Protein AF-G2I7G6-F1 (afdb_monomer_lite)

pLDDT: mean 91.58, std 6.06, range [53.94, 98.31]

Foldseek 3Di:
DWDFLFWFAAQNFTKGWTQDPVLAQTWIQPVSLVVSLVDDPVVVVVVVCCCVPRDCVVQWDWDADPVGTTITHDPVVVVVVLVVCVVVVHPSPSRVVRVVVRSVSSLCSVCVPPDPVVSVVSVVVNVCVVVVVPD

Secondary structure (DSSP, 8-state):
-PPPSEEEEETTEEEEEE--TTS-SPEEEHHHHHHHTT--HHHHHHHHHHHHHSTTTTT-EEEEETTEEEEEE-HHHHHHHHHHHHHTT---HHHHHHHHHHHHHHHHHHHTTS-HHHHHHHHHHHHHHHTT---

Organism: Komagataeibacter medellinensis (strain NBRC 3288 / BCRC 11682 / LMG 1693 / Kondo 51) (NCBI:txid634177)

Sequence (135 aa):
MQTPLYTGHVNGRPLRYFRADDGGLPRHAFLDLLDAAALPEDAKLMFLRMVRNGQWKDDTQVVPTPTGPVVTAPHFMAQGFIGVLGELGMNNDLIDRAYTEGLTSACDALMGDLPPQARFEAIISMGRKHLGVDQ

Radius of gyration: 14.85 Å; chains: 1; bounding box: 36×29×37 Å

Structure (mmCIF, N/CA/C/O backbone):
data_AF-G2I7G6-F1
#
_entry.id   AF-G2I7G6-F1
#
loop_
_atom_site.group_PDB
_atom_site.id
_atom_site.type_symbol
_atom_site.label_atom_id
_atom_site.label_alt_id
_atom_site.label_comp_id
_atom_site.label_asym_id
_atom_site.label_entity_id
_atom_site.label_seq_id
_atom_site.pdbx_PDB_ins_code
_atom_site.Cartn_x
_atom_site.Cartn_y
_atom_site.Cartn_z
_atom_site.occupancy
_atom_site.B_iso_or_equiv
_atom_site.auth_seq_id
_atom_site.auth_comp_id
_atom_site.auth_asym_id
_atom_site.auth_atom_id
_atom_site.pdbx_PDB_model_num
ATOM 1 N N . MET A 1 1 ? -9.777 -6.669 -15.431 1.00 81.00 1 MET A N 1
ATOM 2 C CA . MET A 1 1 ? -9.966 -7.298 -14.107 1.00 81.00 1 MET A CA 1
ATOM 3 C C . MET A 1 1 ? -8.588 -7.656 -13.584 1.00 81.00 1 MET A C 1
ATOM 5 O O . MET A 1 1 ? -7.842 -8.272 -14.334 1.00 81.00 1 MET A O 1
ATOM 9 N N . GLN A 1 2 ? -8.220 -7.203 -12.388 1.00 91.81 2 GLN A N 1
ATOM 10 C CA . GLN A 1 2 ? -6.903 -7.458 -11.800 1.00 91.81 2 GLN A CA 1
ATOM 11 C C . GLN A 1 2 ? -6.966 -8.627 -10.808 1.00 91.81 2 GLN A C 1
ATOM 13 O O . GLN A 1 2 ? -7.948 -8.785 -10.078 1.00 91.81 2 GLN A O 1
ATOM 18 N N . THR A 1 3 ? -5.903 -9.428 -10.771 1.00 94.88 3 THR A N 1
ATOM 19 C CA . THR A 1 3 ? -5.621 -10.395 -9.703 1.00 94.88 3 THR A CA 1
ATOM 20 C C . THR A 1 3 ? -4.522 -9.837 -8.797 1.00 94.88 3 THR A C 1
ATOM 22 O O . THR A 1 3 ? -3.673 -9.087 -9.289 1.00 94.88 3 THR A O 1
ATOM 25 N N . PRO A 1 4 ? -4.499 -10.180 -7.497 1.00 97.00 4 PRO A N 1
ATOM 26 C CA . PRO A 1 4 ? -3.386 -9.803 -6.636 1.00 97.00 4 PRO A CA 1
ATOM 27 C C . PRO A 1 4 ? -2.055 -10.327 -7.194 1.00 97.00 4 PRO A C 1
ATOM 29 O O . PRO A 1 4 ? -1.987 -11.469 -7.645 1.00 97.00 4 PRO A O 1
ATOM 32 N N . LEU A 1 5 ? -1.005 -9.504 -7.138 1.00 96.88 5 LEU A N 1
ATOM 33 C CA . LEU A 1 5 ? 0.381 -9.927 -7.373 1.00 96.88 5 LEU A CA 1
ATOM 34 C C . LEU A 1 5 ? 0.826 -10.920 -6.297 1.00 96.88 5 LEU A C 1
ATOM 36 O O . LEU A 1 5 ? 1.534 -11.882 -6.570 1.00 96.88 5 LEU A O 1
ATOM 40 N N . TYR A 1 6 ? 0.401 -10.656 -5.064 1.00 98.06 6 TYR A N 1
ATOM 41 C CA . TYR A 1 6 ? 0.740 -11.429 -3.884 1.00 98.06 6 TYR A CA 1
ATOM 42 C C . TYR A 1 6 ? -0.344 -11.244 -2.817 1.00 98.06 6 TYR A C 1
ATOM 44 O O . TYR A 1 6 ? -1.009 -10.205 -2.767 1.00 98.06 6 TYR A O 1
ATOM 52 N N . THR A 1 7 ? -0.530 -12.247 -1.961 1.00 98.06 7 THR A N 1
ATOM 53 C CA . THR A 1 7 ? -1.366 -12.142 -0.757 1.00 98.06 7 THR A CA 1
ATOM 54 C C . THR A 1 7 ? -0.514 -12.512 0.448 1.00 98.06 7 THR A C 1
ATOM 56 O O . THR A 1 7 ? -0.166 -13.677 0.629 1.00 98.06 7 THR A O 1
ATOM 59 N N . GLY A 1 8 ? -0.158 -11.506 1.244 1.00 97.06 8 GLY A N 1
ATOM 60 C CA . GLY A 1 8 ? 0.564 -11.676 2.502 1.00 97.06 8 GLY A CA 1
ATOM 61 C C . GLY A 1 8 ? -0.385 -11.892 3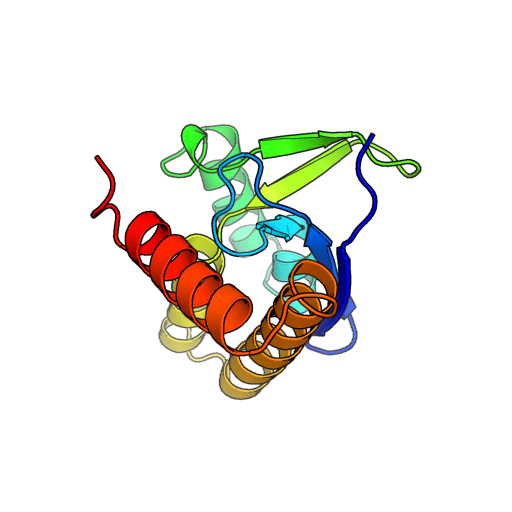.674 1.00 97.06 8 GLY A C 1
ATOM 62 O O . GLY A 1 8 ? -1.604 -11.904 3.503 1.00 97.06 8 GLY A O 1
ATOM 63 N N . HIS A 1 9 ? 0.178 -12.035 4.872 1.00 96.75 9 HIS A N 1
ATOM 64 C CA . HIS A 1 9 ? -0.592 -12.091 6.110 1.00 96.75 9 HIS A CA 1
ATOM 65 C C . HIS A 1 9 ? -0.051 -11.065 7.099 1.00 96.75 9 HIS A C 1
ATOM 67 O O . HIS A 1 9 ? 1.131 -11.087 7.424 1.00 96.75 9 HIS A O 1
ATOM 73 N N . VAL A 1 10 ? -0.925 -10.199 7.600 1.00 94.44 10 VAL A N 1
ATOM 74 C CA . VAL A 1 10 ? -0.615 -9.218 8.641 1.00 94.44 10 VAL A CA 1
ATOM 75 C C . VAL A 1 10 ? -1.516 -9.530 9.824 1.00 94.44 10 VAL A C 1
ATOM 77 O O . VAL A 1 10 ? -2.736 -9.591 9.677 1.00 94.44 10 VAL A O 1
ATOM 80 N N . ASN A 1 11 ? -0.917 -9.803 10.987 1.00 91.00 11 ASN A N 1
ATOM 81 C CA . ASN A 1 11 ? -1.652 -10.187 12.198 1.00 91.00 11 ASN A CA 1
ATOM 82 C C . ASN A 1 11 ? -2.652 -11.349 11.964 1.00 91.00 11 ASN A C 1
ATOM 84 O O . ASN A 1 11 ? -3.804 -11.318 12.396 1.00 91.00 11 ASN A O 1
ATOM 88 N N . GLY A 1 12 ? -2.234 -12.353 11.183 1.00 90.88 12 GLY A N 1
ATOM 89 C CA . GLY A 1 12 ? -3.054 -13.521 10.836 1.00 90.88 12 GLY A CA 1
ATOM 90 C C . GLY A 1 12 ? -4.172 -13.268 9.817 1.00 90.88 12 GLY A C 1
ATOM 91 O O . GLY A 1 12 ? -4.896 -14.204 9.481 1.00 90.88 12 GLY A O 1
ATOM 92 N N . ARG A 1 13 ? -4.321 -12.044 9.297 1.00 95.44 13 ARG A N 1
ATOM 93 C CA . ARG A 1 13 ? -5.323 -11.699 8.280 1.00 95.44 13 ARG A CA 1
ATOM 94 C C . ARG A 1 13 ? -4.691 -11.508 6.904 1.00 95.44 13 ARG A C 1
ATOM 96 O O . ARG A 1 13 ? -3.577 -10.991 6.830 1.00 95.44 13 ARG A O 1
ATOM 103 N N . PRO A 1 14 ? -5.376 -11.914 5.821 1.00 97.06 14 PRO A N 1
ATOM 104 C CA . PRO A 1 14 ? -4.846 -11.760 4.476 1.00 97.06 14 PRO A CA 1
ATOM 105 C C . PRO A 1 14 ? -4.743 -10.280 4.101 1.00 97.06 14 PRO A C 1
ATOM 107 O O . PRO A 1 14 ? -5.668 -9.516 4.360 1.00 97.06 14 PRO A O 1
ATOM 110 N N . LEU A 1 15 ? -3.642 -9.906 3.450 1.00 97.69 15 LEU A N 1
ATOM 111 C CA . LEU A 1 15 ? -3.428 -8.594 2.845 1.00 97.69 15 LEU A CA 1
ATOM 112 C C . LEU A 1 15 ? -3.048 -8.764 1.377 1.00 97.69 15 LEU A C 1
ATOM 114 O O . LEU A 1 15 ? -1.975 -9.278 1.053 1.00 97.69 15 LEU A O 1
ATOM 118 N N . ARG A 1 16 ? -3.947 -8.354 0.480 1.00 98.31 16 ARG A N 1
ATOM 119 C CA . ARG A 1 16 ? -3.742 -8.458 -0.971 1.00 98.31 16 ARG A CA 1
ATOM 120 C C . ARG A 1 16 ? -2.969 -7.260 -1.514 1.00 98.31 16 ARG A C 1
ATOM 122 O O . ARG A 1 16 ? -3.306 -6.116 -1.213 1.00 98.31 16 ARG A O 1
ATOM 129 N N . TYR A 1 17 ? -2.000 -7.528 -2.384 1.00 98.25 17 TYR A N 1
ATOM 130 C CA . TYR A 1 17 ? -1.196 -6.529 -3.088 1.00 98.25 17 TYR A CA 1
ATOM 131 C C . TYR A 1 17 ? -1.472 -6.580 -4.591 1.00 98.25 17 TYR A C 1
ATOM 133 O O . TYR A 1 17 ? -1.593 -7.656 -5.170 1.00 98.25 17 TYR A O 1
ATOM 141 N N . PHE A 1 18 ? -1.552 -5.423 -5.236 1.00 97.75 18 PHE A N 1
ATOM 142 C CA . PHE A 1 18 ? -1.940 -5.233 -6.631 1.00 97.75 18 PHE A CA 1
ATOM 143 C C . PHE A 1 18 ? -0.902 -4.387 -7.365 1.00 97.75 18 PHE A C 1
ATOM 145 O O . PHE A 1 18 ? -0.158 -3.610 -6.764 1.00 97.75 18 PHE A O 1
ATOM 152 N N . ARG A 1 19 ? -0.862 -4.527 -8.690 1.00 95.75 19 ARG A N 1
ATOM 153 C CA . ARG A 1 19 ? -0.020 -3.693 -9.550 1.00 95.75 19 ARG A CA 1
ATOM 154 C C . ARG A 1 19 ? -0.533 -2.250 -9.529 1.00 95.75 19 ARG A C 1
ATOM 156 O O . ARG A 1 19 ? -1.737 -2.033 -9.612 1.00 95.75 19 ARG A O 1
ATOM 163 N N . ALA A 1 20 ? 0.377 -1.285 -9.435 1.00 93.75 20 ALA A N 1
ATOM 164 C CA . ALA A 1 20 ? 0.053 0.120 -9.649 1.00 93.75 20 ALA A CA 1
ATOM 165 C C . ALA A 1 20 ? 0.029 0.440 -11.151 1.00 93.75 20 ALA A C 1
ATOM 167 O O . ALA A 1 20 ? 0.918 0.007 -11.890 1.00 93.75 20 ALA A O 1
ATOM 168 N N . ASP A 1 21 ? -0.971 1.195 -11.603 1.00 89.56 21 ASP A N 1
ATOM 169 C CA . ASP A 1 21 ? -1.140 1.526 -13.026 1.00 89.56 21 ASP A CA 1
ATOM 170 C C . ASP A 1 21 ? -0.059 2.492 -13.544 1.00 89.56 21 ASP A C 1
ATOM 172 O O . ASP A 1 21 ? 0.286 2.472 -14.723 1.00 89.56 21 ASP A O 1
ATOM 176 N N . ASP A 1 22 ? 0.526 3.297 -12.657 1.00 88.25 22 ASP A N 1
ATOM 177 C CA . ASP A 1 22 ? 1.623 4.225 -12.949 1.00 88.25 22 ASP A CA 1
ATOM 178 C C . ASP A 1 22 ? 3.004 3.543 -12.956 1.00 88.25 22 ASP A C 1
ATOM 180 O O . ASP A 1 22 ? 4.025 4.197 -13.177 1.00 88.25 22 ASP A O 1
ATOM 184 N N . GLY A 1 23 ? 3.074 2.232 -12.700 1.00 88.94 23 GLY A N 1
ATOM 185 C CA . GLY A 1 23 ? 4.331 1.503 -12.527 1.00 88.94 23 GLY A CA 1
ATOM 186 C C . GLY A 1 23 ? 5.122 1.937 -11.288 1.00 88.94 23 GLY A C 1
ATOM 187 O O . GLY A 1 23 ? 6.352 1.874 -11.307 1.00 88.94 23 GLY A O 1
ATOM 188 N N . GLY A 1 24 ? 4.446 2.468 -10.268 1.00 92.75 24 GLY A N 1
ATOM 189 C CA . GLY A 1 24 ? 4.982 2.699 -8.933 1.00 92.75 24 GLY A CA 1
ATOM 190 C C . GLY A 1 24 ? 5.006 1.429 -8.077 1.00 92.75 24 GLY A C 1
ATOM 191 O O . GLY A 1 24 ? 4.816 0.312 -8.567 1.00 92.75 24 GLY A O 1
ATOM 192 N N . LEU A 1 25 ? 5.242 1.609 -6.775 1.00 96.12 25 LEU A N 1
ATOM 193 C CA . LEU A 1 25 ? 5.201 0.516 -5.799 1.00 96.12 25 LEU A CA 1
ATOM 194 C C . LEU A 1 25 ? 3.838 -0.200 -5.814 1.00 96.12 25 LEU A C 1
ATOM 196 O O . LEU A 1 25 ? 2.815 0.463 -6.011 1.00 96.12 25 LEU A O 1
ATOM 200 N N . PRO A 1 26 ? 3.789 -1.521 -5.539 1.00 97.38 26 PRO A N 1
ATOM 201 C CA . PRO A 1 26 ? 2.529 -2.241 -5.418 1.00 97.38 26 PRO A CA 1
ATOM 202 C C . PRO A 1 26 ? 1.547 -1.548 -4.468 1.00 97.38 26 PRO A C 1
ATOM 204 O O . PRO A 1 26 ? 1.904 -1.096 -3.376 1.00 97.38 26 PRO A O 1
ATOM 207 N N . ARG A 1 27 ? 0.285 -1.490 -4.889 1.00 97.69 27 ARG A N 1
ATOM 208 C CA . ARG A 1 27 ? -0.830 -0.987 -4.081 1.00 97.69 27 ARG A CA 1
ATOM 209 C C . ARG A 1 27 ? -1.342 -2.115 -3.192 1.00 97.69 27 ARG A C 1
ATOM 211 O O . ARG A 1 27 ? -1.229 -3.278 -3.563 1.00 97.69 27 ARG A O 1
ATOM 218 N N . HIS A 1 28 ? -1.942 -1.813 -2.051 1.00 98.00 28 HIS A N 1
ATOM 219 C CA . HIS A 1 28 ? -2.526 -2.830 -1.166 1.00 98.00 28 HIS A CA 1
ATOM 220 C C . HIS A 1 28 ? -4.043 -2.662 -1.069 1.00 98.00 28 HIS A C 1
ATOM 222 O O . HIS A 1 28 ? -4.555 -1.556 -1.231 1.00 98.00 28 HIS A O 1
ATOM 228 N N . ALA A 1 29 ? -4.775 -3.743 -0.802 1.00 97.31 29 ALA A N 1
ATOM 229 C CA . ALA A 1 29 ? -6.191 -3.666 -0.458 1.00 97.31 29 ALA A CA 1
ATOM 230 C C . ALA A 1 29 ? -6.355 -2.904 0.862 1.00 97.31 29 ALA A C 1
ATOM 232 O O . ALA A 1 29 ? -5.893 -3.342 1.913 1.00 97.31 29 ALA A O 1
ATOM 233 N N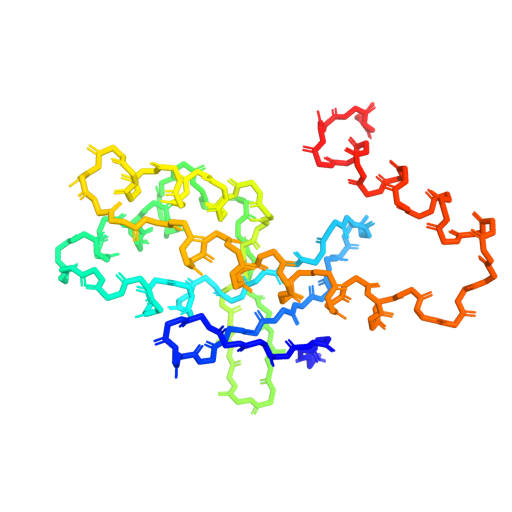 . PHE A 1 30 ? -7.031 -1.760 0.802 1.00 95.44 30 PHE A N 1
ATOM 234 C CA . PHE A 1 30 ? -7.128 -0.845 1.936 1.00 95.44 30 PHE A CA 1
ATOM 235 C C . PHE A 1 30 ? -7.876 -1.468 3.124 1.00 95.44 30 PHE A C 1
ATOM 237 O O . PHE A 1 30 ? -7.427 -1.389 4.264 1.00 95.44 30 PHE A O 1
ATOM 244 N N . LEU A 1 31 ? -9.001 -2.137 2.849 1.00 93.25 31 LEU A N 1
ATOM 245 C CA . LEU A 1 31 ? -9.814 -2.774 3.890 1.00 93.25 31 LEU A CA 1
ATOM 246 C C . LEU A 1 31 ? -9.106 -3.961 4.545 1.00 93.25 31 LEU A C 1
ATOM 248 O O . LEU A 1 31 ? -9.234 -4.142 5.750 1.00 93.25 31 LEU A O 1
ATOM 252 N N . ASP A 1 32 ? -8.317 -4.716 3.778 1.00 95.62 32 ASP A N 1
ATOM 253 C CA . ASP A 1 32 ? -7.535 -5.833 4.305 1.00 95.62 32 ASP A CA 1
ATOM 254 C C . ASP A 1 32 ? -6.551 -5.346 5.391 1.00 95.62 32 ASP A C 1
ATOM 256 O O . ASP A 1 32 ? -6.426 -5.971 6.446 1.00 95.62 32 ASP A O 1
ATOM 260 N N . LEU A 1 33 ? -5.897 -4.194 5.173 1.00 94.50 33 LEU A N 1
ATOM 261 C CA . LEU A 1 33 ? -4.973 -3.598 6.145 1.00 94.50 33 LEU A CA 1
ATOM 262 C C . LEU A 1 33 ? -5.705 -3.070 7.391 1.00 94.50 33 LEU A C 1
ATOM 264 O O . LEU A 1 33 ? -5.246 -3.299 8.512 1.00 94.50 33 LEU A O 1
ATOM 268 N N . LEU A 1 34 ? -6.861 -2.416 7.218 1.00 91.56 34 LEU A N 1
ATOM 269 C CA . LEU A 1 34 ? -7.693 -1.975 8.348 1.00 91.56 34 LEU A CA 1
ATOM 270 C C . LEU A 1 34 ? -8.161 -3.152 9.210 1.00 91.56 34 LEU A C 1
ATOM 272 O O . LEU A 1 34 ? -8.203 -3.050 10.439 1.0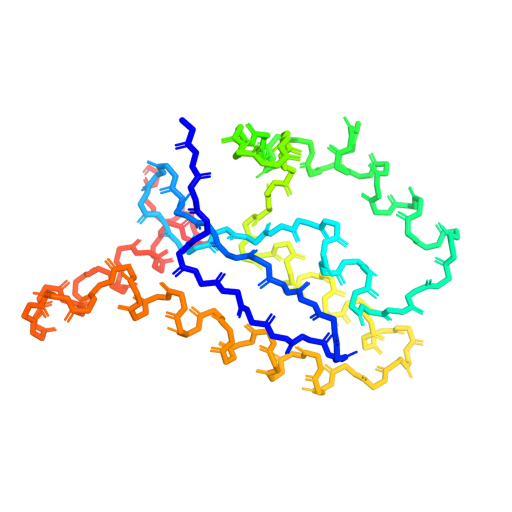0 91.56 34 LEU A O 1
ATOM 276 N N . ASP A 1 35 ? -8.513 -4.271 8.581 1.00 90.62 35 ASP A N 1
ATOM 277 C CA . ASP A 1 35 ? -8.917 -5.475 9.295 1.00 90.62 35 ASP A CA 1
ATOM 278 C C . ASP A 1 35 ? -7.744 -6.124 10.028 1.00 90.62 35 ASP A C 1
ATOM 280 O O . ASP A 1 35 ? -7.913 -6.543 11.177 1.00 90.62 35 ASP A O 1
ATOM 284 N N . ALA A 1 36 ? -6.561 -6.173 9.409 1.00 91.81 36 ALA A N 1
ATOM 285 C CA . ALA A 1 36 ? -5.334 -6.696 10.012 1.00 91.81 36 ALA A CA 1
ATOM 286 C C . ALA A 1 36 ? -4.916 -5.944 11.285 1.00 91.81 36 ALA A C 1
ATOM 288 O O . ALA A 1 36 ? -4.444 -6.555 12.245 1.00 91.81 36 ALA A O 1
ATOM 289 N N . ALA A 1 37 ? -5.146 -4.634 11.337 1.00 86.12 37 ALA A N 1
ATOM 290 C CA . ALA A 1 37 ? -4.787 -3.809 12.487 1.00 86.12 37 ALA A CA 1
ATOM 291 C C . ALA A 1 37 ? -5.677 -4.005 13.725 1.00 86.12 37 ALA A C 1
ATOM 293 O O . ALA A 1 37 ? -5.382 -3.435 14.771 1.00 86.12 37 ALA A O 1
ATOM 294 N N . ALA A 1 38 ? -6.761 -4.787 13.621 1.00 82.75 38 ALA A N 1
ATOM 295 C CA . ALA A 1 38 ? -7.698 -5.048 14.718 1.00 82.75 38 ALA A CA 1
ATOM 296 C C . ALA A 1 38 ? -8.213 -3.767 15.413 1.00 82.75 38 ALA A C 1
ATOM 298 O O . ALA A 1 38 ? -8.451 -3.751 16.619 1.00 82.75 38 ALA A O 1
ATOM 299 N N . LEU A 1 39 ? -8.386 -2.691 14.638 1.00 81.56 39 LEU A N 1
ATOM 300 C CA . LEU A 1 39 ? -8.839 -1.405 15.153 1.00 81.56 39 LEU A CA 1
ATOM 301 C C . LEU A 1 39 ? -10.271 -1.466 15.707 1.00 81.56 39 LEU A C 1
ATOM 303 O O . LEU A 1 39 ? -11.106 -2.195 15.155 1.00 81.56 39 LEU A O 1
ATOM 307 N N . PRO A 1 40 ? -10.582 -0.640 16.725 1.00 82.50 40 PRO A N 1
ATOM 308 C CA . PRO A 1 40 ? -11.952 -0.309 17.092 1.00 82.50 40 PRO A CA 1
ATOM 309 C C . PRO A 1 40 ? -12.776 0.161 15.881 1.00 82.50 40 PRO A C 1
ATOM 311 O O . PRO A 1 40 ? -12.257 0.782 14.950 1.00 82.50 40 PRO A O 1
ATOM 314 N N . GLU A 1 41 ? -14.072 -0.148 15.880 1.00 84.94 41 GLU A N 1
ATOM 315 C CA . GLU A 1 41 ? -14.959 0.112 14.737 1.00 84.94 41 GLU A CA 1
ATOM 316 C C . GLU A 1 41 ? -15.054 1.607 14.383 1.00 84.94 41 GLU A C 1
ATOM 318 O O . GLU A 1 41 ? -15.068 1.987 13.214 1.00 84.94 41 GLU A O 1
ATOM 323 N N . ASP A 1 42 ? -15.054 2.481 15.386 1.00 84.75 42 ASP A N 1
ATOM 324 C CA . ASP A 1 42 ? -15.036 3.935 15.222 1.00 84.75 42 ASP A CA 1
ATOM 325 C C . ASP A 1 42 ? -13.760 4.430 14.522 1.00 84.75 42 ASP A C 1
ATOM 327 O O . ASP A 1 42 ? -13.838 5.253 13.601 1.00 84.75 42 ASP A O 1
ATOM 331 N N . ALA A 1 43 ? -12.599 3.874 14.876 1.00 81.94 43 ALA A N 1
ATOM 332 C CA . ALA A 1 43 ? -11.336 4.161 14.200 1.00 81.94 43 ALA A CA 1
ATOM 333 C C . ALA A 1 43 ? -11.357 3.683 12.737 1.00 81.94 43 ALA A C 1
ATOM 335 O O . ALA A 1 43 ? -10.946 4.422 11.838 1.00 81.94 43 ALA A O 1
ATOM 336 N N . LYS A 1 44 ? -11.914 2.496 12.455 1.00 85.31 44 LYS A N 1
ATOM 337 C CA . LYS A 1 44 ? -12.105 2.019 11.072 1.00 85.31 44 LYS A CA 1
ATOM 338 C C . LYS A 1 44 ? -12.996 2.962 10.264 1.00 85.31 44 LYS A C 1
ATOM 340 O O . LYS A 1 44 ? -12.657 3.320 9.135 1.00 85.31 44 LYS A O 1
ATOM 345 N N . LEU A 1 45 ? -14.109 3.418 10.842 1.00 87.00 45 LEU A N 1
ATOM 346 C CA . LEU A 1 45 ? -15.029 4.356 10.193 1.00 87.00 45 LEU A CA 1
ATOM 347 C C . LEU A 1 45 ? -14.363 5.698 9.865 1.00 87.00 45 LEU A C 1
ATOM 349 O O . LEU A 1 45 ? -14.679 6.294 8.832 1.00 87.00 45 LEU A O 1
ATOM 353 N N . MET A 1 46 ? -13.435 6.174 10.696 1.00 85.75 46 MET A N 1
ATOM 354 C CA . MET A 1 46 ? -12.653 7.378 10.409 1.00 85.75 46 MET A CA 1
ATOM 355 C C . MET A 1 46 ? -11.810 7.209 9.137 1.00 85.75 46 MET A C 1
ATOM 357 O O . MET A 1 46 ? -11.906 8.028 8.222 1.00 85.75 46 MET A O 1
ATOM 361 N N . PHE A 1 47 ? -11.045 6.122 9.038 1.00 85.69 47 PHE A N 1
ATOM 362 C CA . PHE A 1 47 ? -10.215 5.831 7.866 1.00 85.69 47 PHE A CA 1
ATOM 363 C C . PHE A 1 47 ? -11.048 5.620 6.594 1.00 85.69 47 PHE A C 1
ATOM 365 O O . PHE A 1 47 ? -10.715 6.138 5.526 1.00 85.69 47 PHE A O 1
ATOM 372 N N . LEU A 1 48 ? -12.197 4.951 6.711 1.00 86.75 48 LEU A N 1
ATOM 373 C CA . LEU A 1 48 ? -13.158 4.808 5.616 1.00 86.75 48 LEU A CA 1
ATOM 374 C C . LEU A 1 48 ? -13.693 6.159 5.120 1.00 86.75 48 LEU A C 1
ATOM 376 O O . LEU A 1 48 ? -13.862 6.354 3.915 1.00 86.75 48 LEU A O 1
ATOM 380 N N . ARG A 1 49 ? -13.948 7.115 6.022 1.00 87.75 49 ARG A N 1
ATOM 381 C CA . ARG A 1 49 ? -14.369 8.475 5.644 1.00 87.75 49 ARG A CA 1
ATOM 382 C C . ARG A 1 49 ? -13.265 9.226 4.904 1.00 87.75 49 ARG A C 1
ATOM 384 O O . ARG A 1 49 ? -13.576 9.896 3.919 1.00 87.75 49 ARG A O 1
ATOM 391 N N . MET A 1 50 ? -12.007 9.082 5.332 1.00 85.50 50 MET A N 1
ATOM 392 C CA . MET A 1 50 ? -10.853 9.702 4.667 1.00 85.50 50 MET A CA 1
ATOM 393 C C . MET A 1 50 ? -10.699 9.227 3.221 1.00 85.50 50 MET A C 1
ATOM 395 O O . MET A 1 50 ? -10.451 10.048 2.342 1.00 85.50 50 MET A O 1
ATOM 399 N N . VAL A 1 51 ? -10.918 7.934 2.973 1.00 88.06 51 VAL A N 1
ATOM 400 C CA . VAL A 1 51 ? -10.870 7.336 1.629 1.00 88.06 51 VAL A CA 1
ATOM 401 C C . VAL A 1 51 ? -12.101 7.666 0.789 1.00 88.06 51 VAL A C 1
ATOM 403 O O . VAL A 1 51 ? -11.997 7.843 -0.417 1.00 88.06 51 VAL A O 1
ATOM 406 N N . ARG A 1 52 ? -13.289 7.771 1.391 1.00 86.56 52 ARG A N 1
ATOM 407 C CA . ARG A 1 52 ? -14.513 8.029 0.620 1.00 86.56 52 ARG A CA 1
ATOM 408 C C . ARG A 1 52 ? -14.642 9.486 0.177 1.00 86.56 52 ARG A C 1
ATOM 410 O O . ARG A 1 52 ? -15.002 9.742 -0.967 1.00 86.56 52 ARG A O 1
ATOM 417 N N . ASN A 1 53 ? -14.421 10.424 1.097 1.00 87.00 53 ASN A N 1
ATOM 418 C CA . ASN A 1 53 ? -14.744 11.843 0.909 1.00 87.00 53 ASN A CA 1
ATOM 419 C C . ASN A 1 53 ? -13.683 12.794 1.491 1.00 87.00 53 ASN A C 1
ATOM 421 O O . ASN A 1 53 ? -13.935 13.994 1.569 1.00 87.00 53 ASN A O 1
ATOM 425 N N . GLY A 1 54 ? -12.554 12.277 1.974 1.00 85.94 54 GLY A N 1
ATOM 426 C CA . GLY A 1 54 ? -11.537 13.073 2.655 1.00 85.94 54 GLY A CA 1
ATOM 427 C C . GLY A 1 54 ? -10.246 13.199 1.858 1.00 85.94 54 GLY A C 1
ATOM 428 O O . GLY A 1 54 ? -10.222 13.038 0.641 1.00 85.94 54 GLY A O 1
ATOM 429 N N . GLN A 1 55 ? -9.165 13.466 2.589 1.00 84.56 55 GLN A N 1
ATOM 430 C CA . GLN A 1 55 ? -7.836 13.745 2.043 1.00 84.56 55 GLN A CA 1
ATOM 431 C C . GLN A 1 55 ? -7.234 12.630 1.175 1.00 84.56 55 GLN A C 1
ATOM 433 O O . GLN A 1 55 ? -6.335 12.920 0.406 1.00 84.56 55 GLN A O 1
ATOM 438 N N . TRP A 1 56 ? -7.714 11.384 1.284 1.00 86.31 56 TRP A N 1
ATOM 439 C CA . TRP A 1 56 ? -7.184 10.235 0.531 1.00 86.31 56 TRP A CA 1
ATOM 440 C C . TRP A 1 56 ? -8.100 9.771 -0.598 1.00 86.31 56 TRP A C 1
ATOM 442 O O . TRP A 1 56 ? -7.875 8.718 -1.199 1.00 86.31 56 TRP A O 1
ATOM 452 N N . LYS A 1 57 ? -9.168 10.523 -0.875 1.00 88.75 57 LYS A N 1
ATOM 453 C CA . LYS A 1 57 ? -10.137 10.165 -1.908 1.00 88.75 57 LYS A CA 1
ATOM 454 C C . LYS A 1 57 ? -9.464 9.964 -3.263 1.00 88.75 57 LYS A C 1
ATOM 456 O O . LYS A 1 57 ? -9.709 8.950 -3.911 1.00 88.75 57 LYS A O 1
ATOM 461 N N . ASP A 1 58 ? -8.605 10.900 -3.648 1.00 90.38 58 ASP A N 1
ATOM 462 C CA . ASP A 1 58 ? -7.990 10.914 -4.975 1.00 90.38 58 ASP A CA 1
ATOM 463 C C . ASP A 1 58 ? -6.747 10.006 -5.060 1.00 90.38 58 ASP A C 1
ATOM 465 O O . ASP A 1 58 ? -6.298 9.665 -6.152 1.00 90.38 58 ASP A O 1
ATOM 469 N N . ASP A 1 59 ? -6.238 9.537 -3.916 1.00 91.50 59 ASP A N 1
ATOM 470 C CA . ASP A 1 59 ? -5.086 8.635 -3.839 1.00 91.50 59 ASP A CA 1
ATOM 471 C C . ASP A 1 59 ? -5.468 7.161 -3.974 1.00 91.50 59 ASP A C 1
ATOM 473 O O . ASP A 1 59 ? -4.624 6.325 -4.311 1.00 91.50 59 ASP A O 1
ATOM 477 N N . THR A 1 60 ? -6.725 6.810 -3.687 1.00 93.81 60 THR A N 1
ATOM 478 C CA . THR A 1 60 ? -7.220 5.430 -3.760 1.00 93.81 60 THR A CA 1
ATOM 479 C C . THR A 1 60 ? -7.829 5.097 -5.116 1.00 93.81 60 THR A C 1
ATOM 481 O O . THR A 1 60 ? -8.295 5.955 -5.856 1.00 93.81 60 THR A O 1
ATOM 484 N N . GLN A 1 61 ? -7.823 3.810 -5.460 1.00 92.62 61 GLN A N 1
ATOM 485 C CA . GLN A 1 61 ? -8.348 3.321 -6.733 1.00 92.62 61 GLN A CA 1
ATOM 486 C C . GLN A 1 61 ? -9.226 2.103 -6.498 1.00 92.62 61 GLN A C 1
ATOM 488 O O . GLN A 1 61 ? -8.848 1.194 -5.758 1.00 92.62 61 GLN A O 1
ATOM 493 N N . VAL A 1 62 ? -10.380 2.055 -7.161 1.00 93.94 62 VAL A N 1
ATOM 494 C CA . VAL A 1 62 ? -11.233 0.865 -7.172 1.00 93.94 62 VAL A CA 1
ATOM 495 C C . VAL A 1 62 ? -10.822 -0.016 -8.343 1.00 93.94 62 VAL A C 1
ATOM 497 O O . VAL A 1 62 ? -11.006 0.363 -9.498 1.00 93.94 62 VAL A O 1
ATOM 500 N N . VAL A 1 63 ? -10.305 -1.208 -8.053 1.00 93.94 63 VAL A N 1
ATOM 501 C CA . VAL A 1 63 ? -9.935 -2.193 -9.075 1.00 93.94 63 VAL A CA 1
ATOM 502 C C . VAL A 1 63 ? -10.974 -3.317 -9.129 1.00 93.94 63 VAL A C 1
ATOM 504 O O . VAL A 1 63 ? -11.346 -3.868 -8.089 1.00 93.94 63 VAL A O 1
ATOM 507 N N . PRO A 1 64 ? -11.477 -3.695 -10.317 1.00 95.75 64 PRO A N 1
ATOM 508 C CA . PRO A 1 64 ? -12.357 -4.849 -10.448 1.00 95.75 64 PRO A CA 1
ATOM 509 C C . PRO A 1 64 ? -11.547 -6.145 -10.307 1.00 95.75 64 PRO A C 1
ATOM 511 O O . PRO A 1 64 ? -10.601 -6.363 -11.071 1.00 95.75 64 PRO A O 1
ATOM 514 N N . THR A 1 65 ? -11.944 -7.024 -9.383 1.00 94.88 65 THR A N 1
ATOM 515 C CA . THR A 1 65 ? -11.352 -8.362 -9.179 1.00 94.88 65 THR A CA 1
ATOM 516 C C . THR A 1 65 ? -12.401 -9.465 -9.394 1.00 94.88 65 THR A C 1
ATOM 518 O O . THR A 1 65 ? -13.598 -9.165 -9.353 1.00 94.88 65 THR A O 1
ATOM 521 N N . PRO A 1 66 ? -12.001 -10.742 -9.584 1.00 92.75 66 PRO A N 1
ATOM 522 C CA . PRO A 1 66 ? -12.949 -11.852 -9.747 1.00 92.75 66 PRO A CA 1
ATOM 523 C C . PRO A 1 66 ? -13.924 -12.028 -8.574 1.00 92.75 66 PRO A C 1
ATOM 525 O O . PRO A 1 66 ? -15.026 -12.530 -8.759 1.00 92.75 66 PRO A O 1
ATOM 528 N N . THR A 1 67 ? -13.531 -11.599 -7.372 1.00 91.25 67 THR A N 1
ATOM 529 C CA . THR A 1 67 ? -14.342 -11.681 -6.146 1.00 91.25 67 THR A CA 1
ATOM 530 C C . THR A 1 67 ? -15.137 -10.403 -5.855 1.00 91.25 67 THR A C 1
ATOM 532 O O . THR A 1 67 ? -15.751 -10.296 -4.799 1.00 91.25 67 THR A O 1
ATOM 535 N N . GLY A 1 68 ? -15.105 -9.417 -6.756 1.00 93.75 68 GLY A N 1
ATOM 536 C CA . GLY A 1 68 ? -15.742 -8.109 -6.589 1.00 93.75 68 GLY A CA 1
ATOM 537 C C . GLY A 1 68 ? -14.755 -6.933 -6.633 1.00 93.75 68 GLY A C 1
ATOM 538 O O . GLY A 1 68 ? -13.541 -7.130 -6.715 1.00 93.75 68 GLY A O 1
ATOM 539 N N . PRO A 1 69 ? -15.245 -5.685 -6.631 1.00 95.31 69 PRO A N 1
ATOM 540 C CA . PRO A 1 69 ? -14.389 -4.503 -6.618 1.00 95.31 69 PRO A CA 1
ATOM 541 C C . PRO A 1 69 ? -13.606 -4.389 -5.302 1.00 95.31 69 PRO A C 1
ATOM 543 O O . PRO A 1 69 ? -14.141 -4.652 -4.226 1.00 95.31 69 PRO A O 1
ATOM 546 N N . VAL A 1 70 ? -12.345 -3.968 -5.386 1.00 95.50 70 VAL A N 1
ATOM 547 C CA . VAL A 1 70 ? -11.455 -3.759 -4.235 1.00 95.50 70 VAL A CA 1
ATOM 548 C C . VAL A 1 70 ? -10.930 -2.330 -4.253 1.00 95.50 70 VAL A C 1
ATOM 550 O O . VAL A 1 70 ? -10.447 -1.860 -5.280 1.00 95.50 70 VAL A O 1
ATOM 553 N N . VAL A 1 71 ? -10.998 -1.644 -3.112 1.00 95.44 71 VAL A N 1
ATOM 554 C CA . VAL A 1 71 ? -10.330 -0.350 -2.925 1.00 95.44 71 VAL A CA 1
ATOM 555 C C . VAL A 1 71 ? -8.860 -0.606 -2.620 1.00 95.44 71 VAL A C 1
ATOM 557 O O . VAL A 1 71 ? -8.533 -1.281 -1.642 1.00 95.44 71 VAL A O 1
ATOM 560 N N . THR A 1 72 ? -7.978 -0.062 -3.449 1.00 97.12 72 THR A N 1
ATOM 561 C CA . THR A 1 72 ? -6.528 -0.159 -3.290 1.00 97.12 72 THR A CA 1
ATOM 562 C C . THR A 1 72 ? -5.930 1.187 -2.913 1.00 97.12 72 THR A C 1
ATOM 564 O O . THR A 1 72 ? -6.337 2.228 -3.438 1.00 97.12 72 THR A O 1
ATOM 567 N N . ALA A 1 73 ? -4.933 1.161 -2.038 1.00 96.56 73 ALA A N 1
ATOM 568 C CA . ALA A 1 73 ? -4.222 2.336 -1.559 1.00 96.56 73 ALA A CA 1
ATOM 569 C C . ALA A 1 73 ? -2.710 2.238 -1.859 1.00 96.56 73 ALA A C 1
ATOM 571 O O . ALA A 1 73 ? -2.155 1.133 -1.898 1.00 96.56 73 ALA A O 1
ATOM 572 N N . PRO A 1 74 ? -2.037 3.377 -2.096 1.00 95.81 74 PRO A N 1
ATOM 573 C CA . PRO A 1 74 ? -0.594 3.444 -2.293 1.00 95.81 74 PRO A CA 1
ATOM 574 C C . PRO A 1 74 ? 0.172 3.175 -0.991 1.00 95.81 74 PRO A C 1
ATOM 576 O O . PRO A 1 74 ? -0.374 3.251 0.111 1.00 95.81 74 PRO A O 1
ATOM 579 N N . HIS A 1 75 ? 1.470 2.889 -1.116 1.00 95.06 75 HIS A N 1
ATOM 580 C CA . HIS A 1 75 ? 2.327 2.553 0.024 1.00 95.06 75 HIS A CA 1
ATOM 581 C C . HIS A 1 75 ? 2.372 3.638 1.114 1.00 95.06 75 HIS A C 1
ATOM 583 O O . HIS A 1 75 ? 2.305 3.296 2.293 1.00 95.06 75 HIS A O 1
ATOM 589 N N . PHE A 1 76 ? 2.420 4.926 0.751 1.00 92.94 76 PHE A N 1
ATOM 590 C CA . PHE A 1 76 ? 2.510 6.005 1.746 1.00 92.94 76 PHE A CA 1
ATOM 591 C C . PHE A 1 76 ? 1.304 6.034 2.696 1.00 92.94 76 PHE A C 1
ATOM 593 O O . PHE A 1 76 ? 1.441 6.393 3.863 1.00 92.94 76 PHE A O 1
ATOM 600 N N . MET A 1 77 ? 0.124 5.607 2.229 1.00 94.19 77 MET A N 1
ATOM 601 C CA . MET A 1 77 ? -1.058 5.502 3.082 1.00 94.19 77 MET A CA 1
ATOM 602 C C . MET A 1 77 ? -0.899 4.396 4.127 1.00 94.19 77 MET A C 1
ATOM 604 O O . MET A 1 77 ? -1.312 4.589 5.267 1.00 94.19 77 MET A O 1
ATOM 608 N N . ALA A 1 78 ? -0.264 3.270 3.778 1.00 94.19 78 ALA A N 1
ATOM 609 C CA . ALA A 1 78 ? 0.066 2.235 4.757 1.00 94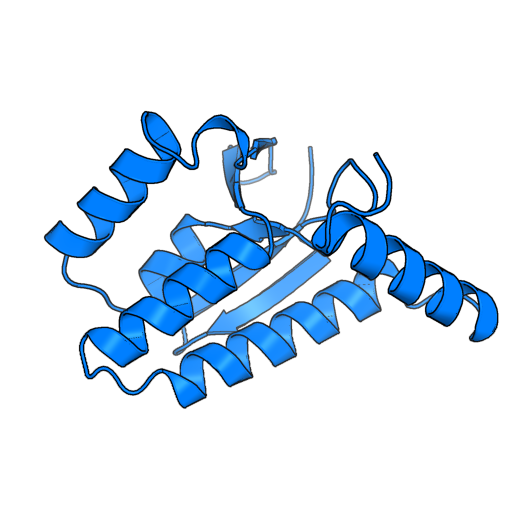.19 78 ALA A CA 1
ATOM 610 C C . ALA A 1 78 ? 1.092 2.737 5.779 1.00 94.19 78 ALA A C 1
ATOM 612 O O . ALA A 1 78 ? 0.919 2.485 6.964 1.00 94.19 78 ALA A O 1
ATOM 613 N N . GLN A 1 79 ? 2.113 3.489 5.351 1.00 91.88 79 GLN A N 1
ATOM 614 C CA . GLN A 1 79 ? 3.101 4.080 6.265 1.00 91.88 79 GLN A CA 1
ATOM 615 C C . GLN A 1 79 ? 2.445 5.049 7.252 1.00 91.88 79 GLN A C 1
ATOM 617 O O . GLN A 1 79 ? 2.661 4.936 8.455 1.00 91.88 79 GLN A O 1
ATOM 622 N N . GLY A 1 80 ? 1.601 5.962 6.759 1.00 89.56 80 GLY A N 1
ATOM 623 C CA . GLY A 1 80 ? 0.853 6.883 7.615 1.00 89.56 80 GLY A CA 1
ATOM 624 C C . GLY A 1 80 ? -0.067 6.141 8.582 1.00 89.56 80 GLY A C 1
ATOM 625 O O . GLY A 1 80 ? -0.091 6.438 9.771 1.00 89.56 80 GLY A O 1
ATOM 626 N N . PHE A 1 81 ? -0.774 5.121 8.093 1.00 90.19 81 PHE A N 1
ATOM 627 C CA . PHE A 1 81 ? -1.634 4.278 8.917 1.00 90.19 81 PHE A CA 1
ATOM 628 C C . PHE A 1 81 ? -0.864 3.554 10.032 1.00 90.19 81 PHE A C 1
ATOM 630 O O . PHE A 1 81 ? -1.234 3.653 11.198 1.00 90.19 81 PHE A O 1
ATOM 637 N N . ILE A 1 82 ? 0.221 2.858 9.685 1.00 91.56 82 ILE A N 1
ATOM 638 C CA . ILE A 1 82 ? 1.062 2.113 10.629 1.00 91.56 82 ILE A CA 1
ATOM 639 C C . ILE A 1 82 ? 1.706 3.069 11.636 1.00 91.56 82 ILE A C 1
ATOM 641 O O . ILE A 1 82 ? 1.728 2.759 12.825 1.00 91.56 82 ILE A O 1
ATOM 645 N N . GLY A 1 83 ? 2.161 4.246 11.197 1.00 88.62 83 GLY A N 1
ATOM 646 C CA . GLY A 1 83 ? 2.691 5.291 12.076 1.00 88.62 83 GLY A CA 1
ATOM 647 C C . GLY A 1 83 ? 1.679 5.734 13.134 1.00 88.62 83 GLY A C 1
ATOM 648 O O . GLY A 1 83 ? 2.000 5.741 14.322 1.00 88.62 83 GLY A O 1
ATOM 649 N N . VAL A 1 84 ? 0.428 5.985 12.730 1.00 86.62 84 VAL A N 1
ATOM 650 C CA . VAL A 1 84 ? -0.663 6.353 13.651 1.00 86.62 84 VAL A CA 1
ATOM 651 C C . VAL A 1 84 ? -0.943 5.257 14.685 1.00 86.62 84 VAL A C 1
ATOM 653 O O . VAL A 1 84 ? -1.239 5.577 15.833 1.00 86.62 84 VAL A O 1
ATOM 656 N N . LEU A 1 85 ? -0.813 3.968 14.344 1.00 87.62 85 LEU A N 1
ATOM 657 C CA . LEU A 1 85 ? -0.957 2.892 15.341 1.00 87.62 85 LEU A CA 1
ATOM 658 C C . LEU A 1 85 ? 0.052 3.048 16.491 1.00 87.62 85 LEU A C 1
ATOM 660 O O . LEU A 1 85 ? -0.311 2.865 17.653 1.00 87.62 85 LEU A O 1
ATOM 664 N N . GLY A 1 86 ? 1.290 3.433 16.172 1.00 86.56 86 GLY A N 1
ATOM 665 C CA . GLY A 1 86 ? 2.324 3.712 17.167 1.00 86.56 86 GLY A CA 1
ATOM 666 C C . GLY A 1 86 ? 1.982 4.921 18.042 1.00 86.56 86 GLY A C 1
ATOM 667 O O . GLY A 1 86 ? 2.130 4.858 19.261 1.00 86.56 86 GLY A O 1
ATOM 668 N N . GLU A 1 87 ? 1.445 5.994 17.451 1.00 86.19 87 GLU A N 1
ATOM 669 C CA . GLU A 1 87 ? 0.980 7.182 18.190 1.00 86.19 87 GLU A CA 1
ATOM 670 C C . GLU A 1 87 ? -0.179 6.870 19.152 1.00 86.19 87 GLU A C 1
ATOM 672 O O . GLU A 1 87 ? -0.284 7.472 20.220 1.00 86.19 87 GLU A O 1
ATOM 677 N N . LEU A 1 88 ? -1.021 5.889 18.813 1.00 83.19 88 LEU A N 1
ATOM 678 C CA . LEU A 1 88 ? -2.104 5.385 19.665 1.00 83.19 88 LEU A CA 1
ATOM 679 C C . LEU A 1 88 ? -1.622 4.407 20.755 1.00 83.19 88 LEU A C 1
ATOM 681 O O . LEU A 1 88 ? -2.441 3.846 21.484 1.00 83.19 88 LEU A O 1
ATOM 685 N N . GLY A 1 89 ? -0.310 4.185 20.878 1.00 84.19 89 GLY A N 1
ATOM 686 C CA . GLY A 1 89 ? 0.284 3.279 21.863 1.00 84.19 89 GLY A CA 1
ATOM 687 C C . GLY A 1 89 ? 0.109 1.795 21.534 1.00 84.19 89 GLY A C 1
ATOM 688 O O . GLY A 1 89 ? 0.330 0.946 22.400 1.00 84.19 89 GLY A O 1
ATOM 689 N N . MET A 1 90 ? -0.293 1.458 20.305 1.00 85.56 90 MET A N 1
ATOM 690 C CA . MET A 1 90 ? -0.355 0.072 19.847 1.00 85.56 90 MET A CA 1
ATOM 691 C C . MET A 1 90 ? 1.041 -0.392 19.428 1.00 85.56 90 MET A C 1
ATOM 693 O O . MET A 1 90 ? 1.772 0.334 18.759 1.00 85.56 90 MET A O 1
ATOM 697 N N . ASN A 1 91 ? 1.401 -1.631 19.772 1.00 84.94 91 ASN A N 1
ATOM 698 C CA . ASN A 1 91 ? 2.607 -2.247 19.224 1.00 84.94 91 ASN A CA 1
ATOM 699 C C . ASN A 1 91 ? 2.395 -2.518 17.727 1.00 84.94 91 ASN A C 1
ATOM 701 O O . ASN A 1 91 ? 1.667 -3.441 17.352 1.00 84.94 91 ASN A O 1
ATOM 705 N N . ASN A 1 92 ? 3.018 -1.696 16.888 1.00 90.56 92 ASN A N 1
ATOM 706 C CA . ASN A 1 92 ? 2.899 -1.743 15.437 1.00 90.56 92 ASN A CA 1
ATOM 707 C C . ASN A 1 92 ? 4.099 -2.416 14.749 1.00 90.56 92 ASN A C 1
ATOM 709 O O . ASN A 1 92 ? 4.004 -2.672 13.553 1.00 90.56 92 ASN A O 1
ATOM 713 N N . ASP A 1 93 ? 5.162 -2.790 15.472 1.00 92.19 93 ASP A N 1
ATOM 714 C CA . ASP A 1 93 ? 6.381 -3.387 14.896 1.00 92.19 93 ASP A CA 1
ATOM 715 C C . ASP A 1 93 ? 6.079 -4.664 14.099 1.00 92.19 93 ASP A C 1
ATOM 717 O O . ASP A 1 93 ? 6.600 -4.887 13.005 1.00 92.19 93 ASP A O 1
ATOM 721 N N . LEU A 1 94 ? 5.199 -5.516 14.634 1.00 90.62 94 LEU A N 1
ATOM 722 C CA . LEU A 1 94 ? 4.793 -6.755 13.966 1.00 90.62 94 LEU A CA 1
ATOM 723 C C . LEU A 1 94 ? 3.962 -6.488 12.707 1.00 90.62 94 LEU A C 1
ATOM 725 O O . LEU A 1 94 ? 4.058 -7.241 11.738 1.00 90.62 94 LEU A O 1
ATOM 729 N N . ILE A 1 95 ? 3.151 -5.428 12.719 1.00 92.88 95 ILE A N 1
ATOM 730 C CA . ILE A 1 95 ? 2.340 -5.020 11.569 1.00 92.88 95 ILE A CA 1
ATOM 731 C C . ILE A 1 95 ? 3.250 -4.443 10.489 1.00 92.88 95 ILE A C 1
ATOM 733 O O . ILE A 1 95 ? 3.139 -4.853 9.336 1.00 92.88 95 ILE A O 1
ATOM 737 N N . ASP A 1 96 ? 4.166 -3.551 10.862 1.00 94.81 96 ASP A N 1
ATOM 738 C CA . ASP A 1 96 ? 5.121 -2.920 9.952 1.00 94.81 96 ASP A CA 1
ATOM 739 C C . ASP A 1 96 ? 6.017 -3.951 9.267 1.00 94.81 96 ASP A C 1
ATOM 741 O O . ASP A 1 96 ? 6.138 -3.985 8.038 1.00 94.81 96 ASP A O 1
ATOM 745 N N . ARG A 1 97 ? 6.563 -4.882 10.054 1.00 95.44 97 ARG A N 1
ATOM 746 C CA . ARG A 1 97 ? 7.375 -5.977 9.534 1.00 95.44 97 ARG A CA 1
ATOM 747 C C . ARG A 1 97 ? 6.591 -6.861 8.566 1.00 95.44 97 ARG A C 1
ATOM 749 O O . ARG A 1 97 ? 7.061 -7.100 7.456 1.00 95.44 97 ARG A O 1
ATOM 756 N N . ALA A 1 98 ? 5.405 -7.328 8.957 1.00 96.19 98 ALA A N 1
ATOM 757 C CA . ALA A 1 98 ? 4.592 -8.203 8.112 1.00 96.19 98 ALA A CA 1
ATOM 758 C C . ALA A 1 98 ? 4.126 -7.495 6.829 1.00 96.19 98 ALA A C 1
ATOM 760 O O . ALA A 1 98 ? 4.124 -8.088 5.748 1.00 96.19 98 ALA A O 1
ATOM 761 N N . TYR A 1 99 ? 3.773 -6.210 6.930 1.00 96.94 99 TYR A N 1
ATOM 762 C CA . TYR A 1 99 ? 3.444 -5.379 5.777 1.00 96.94 99 TYR A CA 1
ATOM 763 C C . TYR A 1 99 ? 4.641 -5.259 4.825 1.00 96.94 99 TYR A C 1
ATOM 765 O O . TYR A 1 99 ? 4.475 -5.417 3.613 1.00 96.94 99 TYR A O 1
ATOM 773 N N . THR A 1 100 ? 5.836 -5.015 5.366 1.00 96.50 100 THR A N 1
ATOM 774 C CA . THR A 1 100 ? 7.081 -4.888 4.599 1.00 96.50 100 THR A CA 1
ATOM 775 C C . THR A 1 100 ? 7.438 -6.194 3.895 1.00 96.50 100 THR A C 1
ATOM 777 O O . THR A 1 100 ? 7.674 -6.182 2.691 1.00 96.50 100 THR A O 1
ATOM 780 N N . GLU A 1 101 ? 7.392 -7.333 4.589 1.00 97.50 101 GLU A N 1
ATOM 781 C CA . GLU A 1 101 ? 7.634 -8.662 4.003 1.00 97.50 101 GLU A CA 1
ATOM 782 C C . GLU A 1 101 ? 6.644 -8.972 2.862 1.00 97.50 101 GLU A C 1
ATOM 784 O O . GLU A 1 101 ? 7.028 -9.485 1.801 1.00 97.50 101 GLU A O 1
ATOM 789 N N . GLY A 1 102 ? 5.369 -8.610 3.040 1.00 98.00 102 GLY A N 1
ATOM 790 C CA . GLY A 1 102 ? 4.353 -8.746 2.001 1.00 98.00 102 GLY A CA 1
ATOM 791 C C . GLY A 1 102 ? 4.594 -7.834 0.796 1.00 98.00 102 GLY A C 1
ATOM 792 O O . GLY A 1 102 ? 4.475 -8.286 -0.344 1.00 98.00 102 GLY A O 1
ATOM 793 N N . LEU A 1 103 ? 4.997 -6.582 1.027 1.00 97.31 103 LEU A N 1
ATOM 794 C CA . LEU A 1 103 ? 5.335 -5.641 -0.041 1.00 97.31 103 LEU A CA 1
ATOM 795 C C . LEU A 1 103 ? 6.575 -6.095 -0.819 1.00 97.31 103 LEU A C 1
ATOM 797 O O . LEU A 1 103 ? 6.567 -6.044 -2.046 1.00 97.31 103 LEU A O 1
ATOM 801 N N . THR A 1 104 ? 7.608 -6.593 -0.136 1.00 96.62 104 THR A N 1
ATOM 802 C CA . THR A 1 104 ? 8.795 -7.183 -0.772 1.00 96.62 104 THR A CA 1
ATOM 803 C C . THR A 1 104 ? 8.403 -8.342 -1.682 1.00 96.62 104 THR A C 1
ATOM 805 O O . THR A 1 104 ? 8.786 -8.356 -2.847 1.00 96.62 104 THR A O 1
ATOM 808 N N . SER A 1 105 ? 7.561 -9.258 -1.198 1.00 98.06 105 SER A N 1
ATOM 809 C CA . SER A 1 105 ? 7.080 -10.394 -1.995 1.00 98.06 105 SER A CA 1
ATOM 810 C C . SER A 1 105 ? 6.261 -9.945 -3.214 1.00 98.06 105 SER A C 1
ATOM 812 O O . SER A 1 105 ? 6.382 -10.515 -4.297 1.00 98.06 105 SER A O 1
ATOM 814 N N . ALA A 1 106 ? 5.457 -8.887 -3.074 1.00 97.88 106 ALA A N 1
ATOM 815 C CA . ALA A 1 106 ? 4.721 -8.294 -4.189 1.00 97.88 106 ALA A CA 1
ATOM 816 C C . ALA A 1 106 ? 5.649 -7.626 -5.221 1.00 97.88 106 ALA A C 1
ATOM 818 O O . ALA A 1 106 ? 5.418 -7.752 -6.423 1.00 97.88 106 ALA A O 1
ATOM 819 N N . CYS A 1 107 ? 6.704 -6.943 -4.771 1.00 96.50 107 CYS A N 1
ATOM 820 C CA . CYS A 1 107 ? 7.751 -6.388 -5.632 1.00 96.50 107 CYS A CA 1
ATOM 821 C C . CYS A 1 107 ? 8.515 -7.490 -6.379 1.00 96.50 107 CYS A C 1
ATOM 823 O O . CYS A 1 107 ? 8.814 -7.335 -7.562 1.00 96.50 107 CYS A O 1
ATOM 825 N N . ASP A 1 108 ? 8.782 -8.617 -5.723 1.00 95.88 108 ASP A N 1
ATOM 826 C CA . ASP A 1 108 ? 9.429 -9.772 -6.343 1.00 95.88 108 ASP A CA 1
ATOM 827 C C . ASP A 1 108 ? 8.525 -10.425 -7.388 1.00 95.88 108 ASP A C 1
ATOM 829 O O . ASP A 1 108 ? 8.978 -10.700 -8.494 1.00 95.88 108 ASP A O 1
ATOM 833 N N . ALA A 1 109 ? 7.228 -10.572 -7.112 1.00 95.94 109 ALA A N 1
ATOM 834 C CA . ALA A 1 109 ? 6.259 -11.024 -8.111 1.00 95.94 109 ALA A CA 1
ATOM 835 C C . ALA A 1 109 ? 6.127 -10.045 -9.297 1.00 95.94 109 ALA A C 1
ATOM 837 O O . ALA A 1 109 ? 5.851 -10.458 -10.422 1.00 95.94 109 ALA A O 1
ATOM 838 N N . LEU A 1 110 ? 6.324 -8.743 -9.064 1.00 94.69 110 LEU A N 1
ATOM 839 C CA . LEU A 1 110 ? 6.263 -7.710 -10.100 1.00 94.69 110 LEU A CA 1
ATOM 840 C C . LEU A 1 110 ? 7.495 -7.714 -11.020 1.00 94.69 110 LEU A C 1
ATOM 842 O O . LEU A 1 110 ? 7.364 -7.401 -12.204 1.00 94.69 110 LEU A O 1
ATOM 846 N N . MET A 1 111 ? 8.674 -8.026 -10.476 1.00 94.06 111 MET A N 1
ATOM 847 C CA . MET A 1 111 ? 9.978 -7.838 -11.130 1.00 94.06 111 MET A CA 1
ATOM 848 C C . MET A 1 111 ? 10.801 -9.126 -11.289 1.00 94.06 111 MET A C 1
ATOM 850 O O . MET A 1 111 ? 11.943 -9.049 -11.735 1.00 94.06 111 MET A O 1
ATOM 854 N N . GLY A 1 112 ? 10.274 -10.289 -10.901 1.00 88.56 112 GLY A N 1
ATOM 855 C CA . GLY A 1 112 ? 11.047 -11.526 -10.717 1.00 88.56 112 GLY A CA 1
ATOM 856 C C . GLY A 1 112 ? 11.785 -12.022 -11.961 1.00 88.56 112 GLY A C 1
ATOM 857 O O . GLY A 1 112 ? 12.876 -12.572 -11.838 1.00 88.56 112 GLY A O 1
ATOM 858 N N . ASP A 1 113 ? 11.238 -11.753 -13.146 1.00 91.31 113 ASP A N 1
ATOM 859 C CA . ASP A 1 113 ? 11.828 -12.157 -14.428 1.00 91.31 113 ASP A CA 1
ATOM 860 C C . ASP A 1 113 ? 12.805 -11.117 -15.008 1.00 91.31 113 ASP A C 1
ATOM 862 O O . ASP A 1 113 ? 13.389 -11.326 -16.074 1.00 91.31 113 ASP A O 1
ATOM 866 N N . LEU A 1 114 ? 12.987 -9.972 -14.341 1.00 93.00 114 LEU A N 1
ATOM 867 C CA . LEU A 1 114 ? 13.889 -8.926 -14.814 1.00 93.00 114 LEU A CA 1
ATOM 868 C C . LEU A 1 114 ? 15.355 -9.287 -14.525 1.00 93.00 114 LEU A C 1
ATOM 870 O O . LEU A 1 114 ? 15.680 -9.746 -13.426 1.00 93.00 114 LEU A O 1
ATOM 874 N N . PRO A 1 115 ? 16.287 -9.003 -15.457 1.00 96.00 115 PRO A N 1
ATOM 875 C CA . PRO A 1 115 ? 17.710 -9.100 -15.164 1.00 96.00 115 PRO A CA 1
ATOM 876 C C . PRO A 1 115 ? 18.101 -8.121 -14.037 1.00 96.00 115 PRO A C 1
ATOM 878 O O . PRO A 1 115 ? 17.448 -7.085 -13.873 1.00 96.00 115 PRO A O 1
ATOM 881 N N . PRO A 1 116 ? 19.192 -8.384 -13.286 1.00 94.44 116 PRO A N 1
ATOM 882 C CA . PRO A 1 116 ? 19.550 -7.608 -12.094 1.00 94.44 116 PRO A CA 1
ATOM 883 C C . PRO A 1 116 ? 19.595 -6.090 -12.302 1.00 94.44 116 PRO A C 1
ATOM 885 O O . PRO A 1 116 ? 19.107 -5.338 -11.460 1.00 94.44 116 PRO A O 1
ATOM 888 N N . GLN A 1 117 ? 20.129 -5.639 -13.440 1.00 95.88 117 GLN A N 1
ATOM 889 C CA . GLN A 1 117 ? 20.193 -4.219 -13.776 1.00 95.88 117 GLN A CA 1
ATOM 890 C C . GLN A 1 117 ? 18.795 -3.605 -13.960 1.00 95.88 117 GLN A C 1
ATOM 892 O O . GLN A 1 117 ? 18.486 -2.603 -13.322 1.00 95.88 117 GLN A O 1
ATOM 897 N N . ALA A 1 118 ? 17.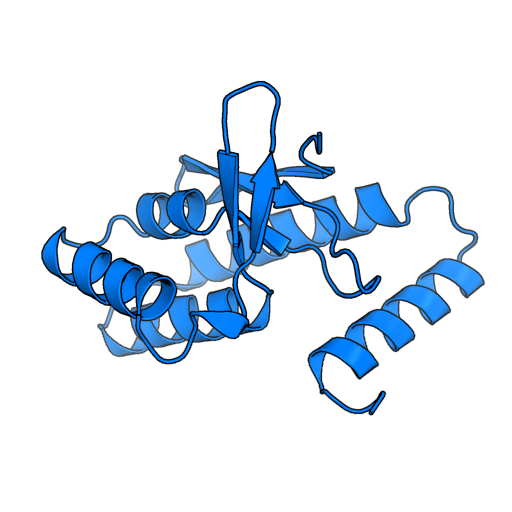927 -4.239 -14.754 1.00 94.81 118 ALA A N 1
ATOM 898 C CA . ALA A 1 118 ? 16.564 -3.757 -14.982 1.00 94.81 118 ALA A CA 1
ATOM 899 C C . ALA A 1 118 ? 15.726 -3.765 -13.693 1.00 94.81 118 ALA A C 1
ATOM 901 O O . ALA A 1 118 ? 14.895 -2.884 -13.480 1.00 94.81 118 ALA A O 1
ATOM 902 N N . ARG A 1 119 ? 15.972 -4.725 -12.790 1.00 94.00 119 ARG A N 1
ATOM 903 C CA . ARG A 1 119 ? 15.348 -4.743 -11.460 1.00 94.00 119 ARG A CA 1
ATOM 904 C C . ARG A 1 119 ? 15.773 -3.536 -10.621 1.00 94.00 119 ARG A C 1
ATOM 906 O O . ARG A 1 119 ? 14.931 -2.918 -9.977 1.00 94.00 119 ARG A O 1
ATOM 913 N N . PHE A 1 120 ? 17.055 -3.177 -10.639 1.00 94.25 120 PHE A N 1
ATOM 914 C CA . PHE A 1 120 ? 17.545 -2.002 -9.916 1.00 94.25 120 PHE A CA 1
ATOM 915 C C . PHE A 1 120 ? 16.991 -0.691 -10.495 1.00 94.25 120 PHE A C 1
ATOM 917 O O . PHE A 1 120 ? 16.544 0.176 -9.745 1.00 94.25 120 PHE A O 1
ATOM 924 N N . GLU A 1 121 ? 16.931 -0.572 -11.823 1.00 94.94 121 GLU A N 1
ATOM 925 C CA . GLU A 1 121 ? 16.308 0.565 -12.516 1.00 94.94 121 GLU A CA 1
ATOM 926 C C . GLU A 1 121 ? 14.818 0.704 -12.157 1.00 94.94 12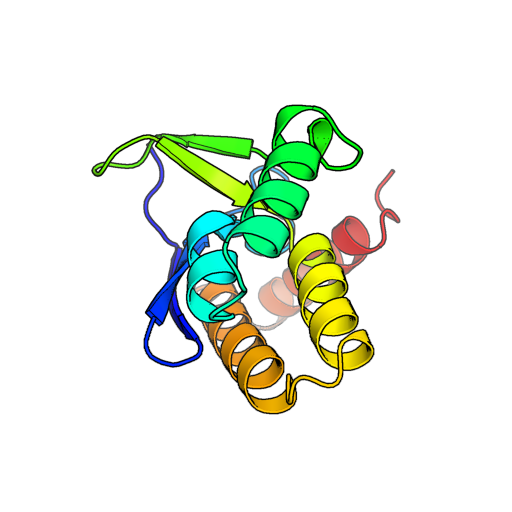1 GLU A C 1
ATOM 928 O O . GLU A 1 121 ? 14.348 1.807 -11.865 1.00 94.94 121 GLU A O 1
ATOM 933 N N . ALA A 1 122 ? 14.086 -0.413 -12.089 1.00 92.94 122 ALA A N 1
ATOM 934 C CA . ALA A 1 122 ? 12.690 -0.430 -11.661 1.00 92.94 122 ALA A CA 1
ATOM 935 C C . ALA A 1 122 ? 12.521 0.029 -10.203 1.00 92.94 122 ALA A C 1
ATOM 937 O O . ALA A 1 122 ? 11.632 0.831 -9.921 1.00 92.94 122 ALA A O 1
ATOM 938 N N . ILE A 1 123 ? 13.393 -0.406 -9.283 1.00 93.38 123 ILE A N 1
ATOM 939 C CA . ILE A 1 123 ? 13.389 0.057 -7.883 1.00 93.38 123 ILE A CA 1
ATOM 940 C C . ILE A 1 123 ? 13.580 1.576 -7.811 1.00 93.38 123 ILE A C 1
ATOM 942 O O . ILE A 1 123 ? 12.817 2.255 -7.122 1.00 93.38 123 ILE A O 1
ATOM 946 N N . ILE A 1 124 ? 14.553 2.121 -8.549 1.00 94.31 124 ILE A N 1
ATOM 947 C CA . ILE A 1 124 ? 14.789 3.571 -8.601 1.00 94.31 124 ILE A CA 1
ATOM 948 C C . ILE A 1 124 ? 13.557 4.298 -9.146 1.00 94.31 124 ILE A C 1
ATOM 950 O O . ILE A 1 124 ? 13.123 5.283 -8.550 1.00 94.31 124 ILE A O 1
ATOM 954 N N . SER A 1 125 ? 12.968 3.818 -10.244 1.00 93.75 125 SER A N 1
ATOM 955 C CA . SER A 1 125 ? 11.776 4.436 -10.839 1.00 93.75 125 SER A CA 1
ATOM 956 C C . SER A 1 125 ? 10.583 4.430 -9.881 1.00 93.75 125 SER A C 1
ATOM 958 O O . SER A 1 125 ? 9.940 5.461 -9.688 1.00 93.75 125 SER A O 1
ATOM 960 N N . MET A 1 126 ? 10.310 3.303 -9.218 1.00 94.50 126 MET A N 1
ATOM 961 C CA . MET A 1 126 ? 9.247 3.221 -8.214 1.00 94.50 126 MET A CA 1
ATOM 962 C C . MET A 1 126 ? 9.500 4.177 -7.041 1.00 94.50 126 MET A C 1
ATOM 964 O O . MET A 1 126 ? 8.569 4.836 -6.579 1.00 94.50 126 MET A O 1
ATOM 968 N N . GLY A 1 127 ? 10.753 4.292 -6.588 1.00 91.56 127 GLY A N 1
ATOM 969 C CA . GLY A 1 127 ? 11.152 5.229 -5.537 1.00 91.56 127 GLY A CA 1
ATOM 970 C C . GLY A 1 127 ? 10.936 6.692 -5.930 1.00 91.56 127 GLY A C 1
ATOM 971 O O . GLY A 1 127 ? 10.387 7.461 -5.146 1.00 91.56 127 GLY A O 1
ATOM 972 N N . ARG A 1 128 ? 11.292 7.080 -7.159 1.00 91.81 128 ARG A N 1
ATOM 973 C CA . ARG A 1 128 ? 11.080 8.447 -7.667 1.00 91.81 128 ARG A CA 1
ATOM 974 C C . ARG A 1 128 ? 9.601 8.819 -7.727 1.00 91.81 128 ARG A C 1
ATOM 976 O O . ARG A 1 128 ? 9.244 9.908 -7.283 1.00 91.81 128 ARG A O 1
ATOM 983 N N . LYS A 1 129 ? 8.741 7.903 -8.182 1.00 91.12 129 LYS A N 1
ATOM 984 C CA . LYS A 1 129 ? 7.278 8.084 -8.170 1.00 91.12 129 LYS A CA 1
ATOM 985 C C . LYS A 1 129 ? 6.728 8.208 -6.756 1.00 91.12 129 LYS A C 1
ATOM 987 O O . LYS A 1 129 ? 5.955 9.117 -6.483 1.00 91.12 129 LYS A O 1
ATOM 992 N N . HIS A 1 130 ? 7.172 7.344 -5.842 1.00 89.06 130 HIS A N 1
ATOM 993 C CA . HIS A 1 130 ? 6.769 7.400 -4.435 1.00 89.06 130 HIS A CA 1
ATOM 994 C C . HIS A 1 130 ? 7.131 8.737 -3.771 1.00 89.06 130 HIS A C 1
ATOM 996 O O . HIS A 1 130 ? 6.347 9.262 -2.988 1.00 89.06 130 HIS A O 1
ATOM 1002 N N . LEU A 1 131 ? 8.289 9.302 -4.118 1.00 88.69 131 LEU A N 1
ATOM 1003 C CA . LEU A 1 131 ? 8.755 10.597 -3.619 1.00 88.69 131 LEU A CA 1
ATOM 1004 C C . LEU A 1 131 ? 8.178 11.802 -4.389 1.00 88.69 131 LEU A C 1
ATOM 1006 O O . LEU A 1 131 ? 8.478 12.939 -4.035 1.00 88.69 131 LEU A O 1
ATOM 1010 N N . GLY A 1 132 ? 7.395 11.582 -5.450 1.00 85.50 132 GLY A N 1
ATOM 1011 C CA . GLY A 1 132 ? 6.845 12.653 -6.287 1.00 85.50 132 GLY A CA 1
ATOM 1012 C C . GLY A 1 132 ? 7.891 13.421 -7.106 1.00 85.50 132 GLY A C 1
ATOM 1013 O O . GLY A 1 132 ? 7.661 14.576 -7.448 1.00 85.50 132 GLY A O 1
ATOM 1014 N N . VAL A 1 133 ? 9.039 12.804 -7.407 1.00 82.69 133 VAL A N 1
ATOM 1015 C CA . VAL A 1 133 ? 10.186 13.429 -8.108 1.00 82.69 133 VAL A CA 1
ATOM 1016 C C . VAL A 1 133 ? 10.092 13.281 -9.639 1.00 82.69 133 VAL A C 1
ATOM 1018 O O . VAL A 1 133 ? 10.878 13.882 -10.366 1.00 82.69 133 VAL A O 1
ATOM 1021 N N . ASP A 1 134 ? 9.132 12.498 -10.136 1.00 64.38 134 ASP A N 1
ATOM 1022 C CA . ASP A 1 134 ? 8.859 12.285 -11.570 1.00 64.38 134 ASP A CA 1
ATOM 1023 C C . ASP A 1 134 ? 7.707 13.166 -12.110 1.00 64.38 134 ASP A C 1
ATOM 1025 O O . ASP A 1 134 ? 6.988 12.741 -13.014 1.00 64.38 134 ASP A O 1
ATOM 1029 N N . GLN A 1 135 ? 7.514 14.372 -11.552 1.00 53.94 135 GLN A N 1
ATOM 1030 C CA . GLN A 1 135 ? 6.554 15.361 -12.080 1.00 53.94 135 GLN A CA 1
ATOM 1031 C C . GLN A 1 135 ? 7.099 16.121 -13.292 1.00 53.94 135 GLN A C 1
ATOM 1033 O O . GLN A 1 135 ? 8.263 16.581 -13.227 1.00 53.94 135 GLN A O 1
#